Protein AF-A0A2P4S8P0-F1 (afdb_monomer_lite)

Structure (mmCIF, N/CA/C/O backbone):
data_AF-A0A2P4S8P0-F1
#
_entry.id   AF-A0A2P4S8P0-F1
#
loop_
_atom_site.group_PDB
_atom_site.id
_atom_site.type_symbol
_atom_site.label_atom_id
_atom_site.label_alt_id
_atom_site.label_comp_id
_atom_site.label_asym_id
_atom_site.label_entity_id
_atom_site.label_seq_id
_atom_site.pdbx_PDB_ins_code
_atom_site.Cartn_x
_atom_site.Cartn_y
_atom_site.Cartn_z
_atom_site.occupancy
_atom_site.B_iso_or_equiv
_atom_site.auth_seq_id
_atom_site.auth_comp_id
_atom_site.auth_asym_id
_atom_site.auth_atom_id
_atom_site.pdbx_PDB_model_num
ATOM 1 N N . PRO A 1 1 ? -17.076 -9.489 11.332 1.00 74.50 1 PRO A N 1
ATOM 2 C CA . PRO A 1 1 ? -15.678 -9.769 10.903 1.00 74.50 1 PRO A CA 1
ATOM 3 C C . PRO A 1 1 ? -15.236 -11.164 11.373 1.00 74.50 1 PRO A C 1
ATOM 5 O O . PRO A 1 1 ? -15.392 -11.463 12.547 1.00 74.50 1 PRO A O 1
ATOM 8 N N . SER A 1 2 ? -14.719 -12.024 10.486 1.00 89.38 2 SER A N 1
ATOM 9 C CA . SER A 1 2 ? -14.430 -13.444 10.790 1.00 89.38 2 SER A CA 1
ATOM 10 C C . SER A 1 2 ? -13.135 -13.705 11.579 1.00 89.38 2 SER A C 1
ATOM 12 O O . SER A 1 2 ? -12.710 -14.848 11.691 1.00 89.38 2 SER A O 1
ATOM 14 N N . GLY A 1 3 ? -12.456 -12.667 12.077 1.00 94.44 3 GLY A N 1
ATOM 15 C CA . GLY A 1 3 ? -11.202 -12.808 12.834 1.00 94.44 3 GLY A CA 1
ATOM 16 C C . GLY A 1 3 ? -9.974 -13.223 12.009 1.00 94.44 3 GLY A C 1
ATOM 17 O O . GLY A 1 3 ? -8.892 -13.395 12.566 1.00 94.44 3 GLY A O 1
ATOM 18 N N . LYS A 1 4 ? -10.095 -13.357 10.679 1.00 95.44 4 LYS A N 1
ATOM 19 C CA . LYS A 1 4 ? -8.964 -13.683 9.795 1.00 95.44 4 LYS A CA 1
ATOM 20 C C . LYS A 1 4 ? -7.885 -12.596 9.861 1.00 95.44 4 LYS A C 1
ATOM 22 O O . LYS A 1 4 ? -8.153 -11.427 9.587 1.00 95.44 4 LYS A O 1
ATOM 27 N N . LYS A 1 5 ? -6.651 -12.995 10.187 1.00 96.19 5 LYS A N 1
ATOM 28 C CA . LYS A 1 5 ? -5.492 -12.096 10.278 1.00 96.19 5 LYS A CA 1
ATOM 29 C C . LYS A 1 5 ? -4.724 -12.054 8.958 1.00 96.19 5 LYS A C 1
ATOM 31 O O . LYS A 1 5 ? -4.334 -13.090 8.424 1.00 96.19 5 LYS A O 1
ATOM 36 N N . PHE A 1 6 ? -4.436 -10.846 8.486 1.00 96.62 6 PHE A N 1
ATOM 37 C CA . PHE A 1 6 ? -3.624 -10.593 7.296 1.00 96.62 6 PHE A CA 1
ATOM 38 C C . PHE A 1 6 ? -2.313 -9.926 7.706 1.00 96.62 6 PHE A C 1
ATOM 40 O O . PHE A 1 6 ? -2.312 -9.053 8.573 1.00 96.62 6 PHE A O 1
ATOM 47 N N . ARG A 1 7 ? -1.192 -10.341 7.107 1.00 97.00 7 ARG A N 1
ATOM 48 C CA . ARG A 1 7 ? 0.145 -9.798 7.423 1.00 97.00 7 ARG A CA 1
ATOM 49 C C . ARG A 1 7 ? 0.729 -8.911 6.325 1.00 97.00 7 ARG A C 1
ATOM 51 O O . ARG A 1 7 ? 1.790 -8.333 6.523 1.00 97.00 7 ARG A O 1
ATOM 58 N N . SER A 1 8 ? 0.055 -8.788 5.182 1.00 97.19 8 SER A N 1
ATOM 59 C CA . SER A 1 8 ? 0.484 -7.897 4.105 1.00 97.19 8 SER A CA 1
ATOM 60 C C . SER A 1 8 ? -0.687 -7.335 3.301 1.00 97.19 8 SER A C 1
ATOM 62 O O . SER A 1 8 ? -1.748 -7.958 3.180 1.00 97.19 8 SER A O 1
ATOM 64 N N . LYS A 1 9 ? -0.466 -6.166 2.685 1.00 96.44 9 LYS A N 1
ATOM 65 C CA . LYS A 1 9 ? -1.442 -5.516 1.800 1.00 96.44 9 LYS A CA 1
ATOM 66 C C . LYS A 1 9 ? -1.884 -6.411 0.631 1.00 96.44 9 LYS A C 1
ATOM 68 O O . LYS A 1 9 ? -3.090 -6.512 0.419 1.00 96.44 9 LYS A O 1
ATOM 73 N N . PRO A 1 10 ? -0.984 -7.113 -0.097 1.00 96.69 10 PRO A N 1
ATOM 74 C CA . PRO A 1 10 ? -1.404 -7.990 -1.193 1.00 96.69 10 PRO A CA 1
ATOM 75 C C . PRO A 1 10 ? -2.250 -9.184 -0.735 1.00 96.69 10 PRO A C 1
ATOM 77 O O . PRO A 1 10 ? -3.050 -9.702 -1.511 1.00 96.69 10 PRO A O 1
ATOM 80 N N . GLN A 1 11 ? -2.071 -9.660 0.502 1.00 96.69 11 GLN A N 1
ATOM 81 C CA . GLN A 1 11 ? -2.888 -10.742 1.058 1.00 96.69 11 GLN A CA 1
ATOM 82 C C . GLN A 1 11 ? -4.319 -10.263 1.337 1.00 96.69 11 GLN A C 1
ATOM 84 O O . GLN A 1 11 ? -5.272 -10.943 0.968 1.00 96.69 11 GLN A O 1
ATOM 89 N N . LEU A 1 12 ? -4.459 -9.075 1.933 1.00 95.75 12 LEU A N 1
ATOM 90 C CA . LEU A 1 12 ? -5.756 -8.453 2.200 1.00 95.75 12 LEU A CA 1
ATOM 91 C C . LEU A 1 12 ? -6.493 -8.082 0.901 1.00 95.75 12 LEU A C 1
ATOM 93 O O . LEU A 1 12 ? -7.676 -8.376 0.767 1.00 95.75 12 LEU A O 1
ATOM 97 N N . ALA A 1 13 ? -5.787 -7.504 -0.078 1.00 95.06 13 ALA A N 1
ATOM 98 C CA . ALA A 1 13 ? -6.364 -7.116 -1.368 1.00 95.06 13 ALA A CA 1
ATOM 99 C C . ALA A 1 13 ? -6.947 -8.314 -2.133 1.00 95.06 13 ALA A C 1
ATOM 101 O O . ALA A 1 13 ? -8.049 -8.233 -2.657 1.00 95.06 13 ALA A O 1
ATOM 102 N N . ARG A 1 14 ? -6.245 -9.456 -2.147 1.00 95.12 14 ARG A N 1
ATOM 103 C CA . ARG A 1 14 ? -6.757 -10.689 -2.770 1.00 95.12 14 ARG A CA 1
ATOM 104 C C . ARG A 1 14 ? -7.999 -11.232 -2.072 1.00 95.12 14 ARG A C 1
ATOM 106 O O . ARG A 1 14 ? -8.865 -11.777 -2.740 1.00 95.12 14 ARG A O 1
ATOM 113 N N . TYR A 1 15 ? -8.076 -11.092 -0.748 1.00 95.19 15 TYR A N 1
ATOM 114 C CA . TYR A 1 15 ? -9.229 -11.549 0.025 1.00 95.19 15 TYR A CA 1
ATOM 115 C C . TYR A 1 15 ? -10.481 -10.704 -0.230 1.00 95.19 15 TYR A C 1
ATOM 117 O O . TYR A 1 15 ? -11.575 -11.251 -0.316 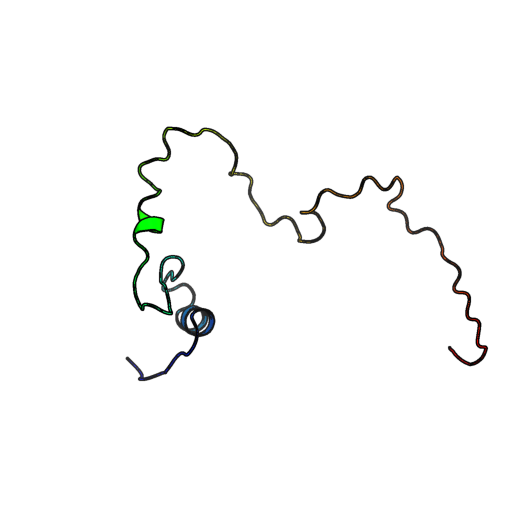1.00 95.19 15 TYR A O 1
ATOM 125 N N . LEU A 1 16 ? -10.322 -9.384 -0.361 1.00 94.12 16 LEU A N 1
ATOM 126 C CA . LEU A 1 16 ? -11.427 -8.475 -0.684 1.00 94.12 16 LEU A CA 1
ATOM 127 C C . LEU A 1 16 ? -11.765 -8.480 -2.185 1.00 94.12 16 LEU A C 1
ATOM 129 O O . LEU A 1 16 ? -12.893 -8.179 -2.571 1.00 94.12 16 LEU A O 1
ATOM 133 N N . GLY A 1 17 ? -10.810 -8.847 -3.039 1.00 91.06 17 GLY A N 1
ATOM 134 C CA . GLY A 1 17 ? -10.999 -8.896 -4.484 1.00 91.06 17 GLY A CA 1
ATOM 135 C C . GLY A 1 17 ? -11.377 -7.529 -5.058 1.00 91.06 17 GLY A C 1
ATOM 136 O O . GLY A 1 17 ? -10.845 -6.501 -4.648 1.00 91.06 17 GLY A O 1
ATOM 137 N N . SER A 1 18 ? -12.312 -7.519 -6.008 1.00 89.75 18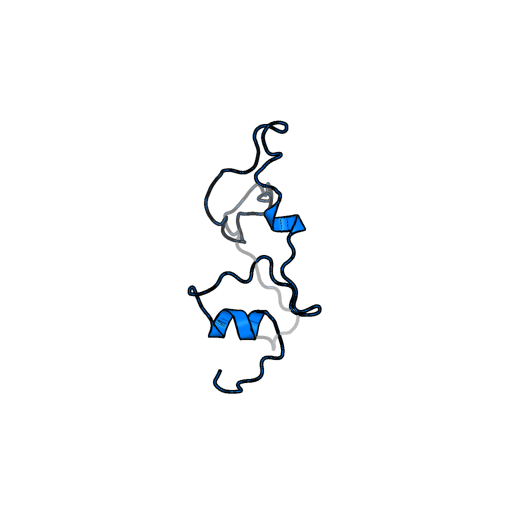 SER A N 1
ATOM 138 C CA . SER A 1 18 ? -12.822 -6.306 -6.661 1.00 89.75 18 SER A CA 1
ATOM 139 C C . SER A 1 18 ? -13.857 -5.533 -5.837 1.00 89.75 18 SER A C 1
ATOM 141 O O . SER A 1 18 ? -14.294 -4.471 -6.269 1.00 89.75 18 SER A O 1
ATOM 143 N N . SER A 1 19 ? -14.251 -6.034 -4.660 1.00 90.44 19 SER A N 1
ATOM 144 C CA . SER A 1 19 ? -15.262 -5.372 -3.823 1.00 90.44 19 SER A CA 1
ATOM 145 C C . SER A 1 19 ? -14.759 -4.083 -3.166 1.00 90.44 19 SER A C 1
ATOM 147 O O . SER A 1 19 ? -15.564 -3.246 -2.766 1.00 90.44 19 SER A O 1
ATOM 149 N N . MET A 1 20 ? -13.437 -3.909 -3.047 1.00 89.06 20 MET A N 1
ATOM 150 C CA . MET A 1 20 ? -12.841 -2.778 -2.344 1.00 89.06 20 MET A CA 1
ATOM 151 C C . MET A 1 20 ? -11.499 -2.381 -2.962 1.00 89.06 20 MET A C 1
ATOM 153 O O . MET A 1 20 ? -10.589 -3.202 -3.076 1.00 89.06 20 MET A O 1
ATOM 157 N N . ASP A 1 21 ? -11.351 -1.102 -3.315 1.00 89.75 21 ASP A N 1
ATOM 158 C CA . ASP A 1 21 ? -10.081 -0.568 -3.804 1.00 89.75 21 ASP A CA 1
ATOM 159 C C . ASP A 1 21 ? -9.168 -0.165 -2.637 1.00 89.75 21 ASP A C 1
ATOM 161 O O . ASP A 1 21 ? -9.450 0.761 -1.876 1.00 89.75 21 ASP A O 1
ATOM 165 N N . LEU A 1 22 ? -8.036 -0.859 -2.512 1.00 92.12 22 LEU A N 1
ATOM 166 C CA . LEU A 1 22 ? -7.002 -0.560 -1.522 1.00 92.12 22 LEU A CA 1
ATOM 167 C C . LEU A 1 22 ? -5.860 0.294 -2.096 1.00 92.12 22 LEU A C 1
ATOM 169 O O . LEU A 1 22 ? -4.814 0.414 -1.455 1.00 92.12 22 LEU A O 1
ATOM 173 N N . SER A 1 23 ? -5.991 0.878 -3.289 1.00 89.81 23 SER A N 1
ATOM 174 C CA . SER A 1 23 ? -4.929 1.644 -3.962 1.00 89.81 23 SER A CA 1
ATOM 175 C C . SER A 1 23 ? -4.343 2.761 -3.085 1.00 89.81 23 SER A C 1
ATOM 177 O O . SER A 1 23 ? -3.117 2.899 -2.984 1.00 89.81 23 SER A O 1
ATOM 179 N N . THR A 1 24 ? -5.196 3.494 -2.369 1.00 92.12 24 THR A N 1
ATOM 180 C CA . THR A 1 24 ? -4.817 4.603 -1.478 1.00 92.12 24 THR A CA 1
ATOM 181 C C . THR A 1 24 ? -4.609 4.183 -0.022 1.00 92.12 24 THR A C 1
ATOM 183 O O . THR A 1 24 ? -4.096 4.976 0.759 1.00 92.12 24 THR A O 1
ATOM 186 N N . PHE A 1 25 ? -4.926 2.944 0.352 1.00 94.69 25 PHE A N 1
ATOM 187 C CA . PHE A 1 25 ? -4.739 2.430 1.711 1.00 94.69 25 PHE A CA 1
ATOM 188 C C . PHE A 1 25 ? -3.263 2.124 2.017 1.00 94.69 25 PHE A C 1
ATOM 190 O O . PHE A 1 25 ? -2.587 1.469 1.221 1.00 94.69 25 PHE A O 1
ATOM 197 N N . ASP A 1 26 ? -2.751 2.532 3.174 1.00 93.62 26 ASP A N 1
ATOM 198 C CA . ASP A 1 26 ? -1.425 2.140 3.662 1.00 93.62 26 ASP A CA 1
ATOM 199 C C . ASP A 1 26 ? -1.532 1.075 4.763 1.00 93.62 26 ASP A C 1
ATOM 201 O O . ASP A 1 26 ? -2.130 1.288 5.815 1.00 93.62 26 ASP A O 1
ATOM 205 N N . PHE A 1 27 ? -0.907 -0.079 4.525 1.00 95.38 27 PHE A N 1
ATOM 206 C CA . PHE A 1 27 ? -0.964 -1.235 5.417 1.00 95.38 27 PHE A CA 1
ATOM 207 C C . PHE A 1 27 ? -0.104 -1.073 6.673 1.00 95.38 27 PHE A C 1
ATOM 209 O O . PHE A 1 27 ? -0.423 -1.673 7.695 1.00 95.38 27 PHE A O 1
ATOM 216 N N . ARG A 1 28 ? 0.970 -0.271 6.627 1.00 94.81 28 ARG A N 1
ATOM 217 C CA . ARG A 1 28 ? 1.824 -0.053 7.806 1.00 94.81 28 ARG A CA 1
ATOM 218 C C . ARG A 1 28 ? 1.135 0.850 8.824 1.00 94.81 28 ARG A C 1
ATOM 220 O O . ARG A 1 28 ? 1.205 0.579 10.017 1.00 94.81 28 ARG A O 1
ATOM 227 N N . THR A 1 29 ? 0.503 1.924 8.356 1.00 94.44 29 THR A N 1
ATOM 228 C CA . THR A 1 29 ? -0.154 2.914 9.223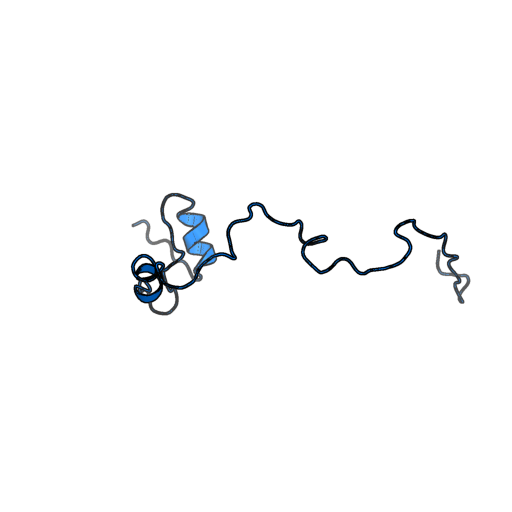 1.00 94.44 29 THR A CA 1
ATOM 229 C C . THR A 1 29 ? -1.633 2.622 9.466 1.00 94.44 29 THR A C 1
ATOM 231 O O . THR A 1 29 ? -2.206 3.169 10.405 1.00 94.44 29 THR A O 1
ATOM 234 N N . GLY A 1 30 ? -2.261 1.786 8.632 1.00 94.12 30 GLY A N 1
ATOM 235 C CA . GLY A 1 30 ? -3.693 1.498 8.694 1.00 94.12 30 GLY A CA 1
ATOM 236 C C . GLY A 1 30 ? -4.576 2.663 8.235 1.00 94.12 30 GLY A C 1
ATOM 237 O O . GLY A 1 30 ? -5.755 2.695 8.576 1.00 94.12 30 GLY A O 1
ATOM 238 N N . LYS A 1 31 ? -4.025 3.635 7.493 1.00 92.88 31 LYS A N 1
ATOM 239 C CA . LYS A 1 31 ? -4.725 4.866 7.087 1.00 92.88 31 LYS A CA 1
ATOM 240 C C . LYS A 1 31 ? -4.919 4.945 5.575 1.00 92.88 31 LYS A C 1
ATOM 242 O O . LYS A 1 31 ? -4.118 4.436 4.795 1.00 92.88 31 LYS A O 1
ATOM 247 N N . MET A 1 32 ? -5.968 5.649 5.155 1.00 92.19 32 MET A N 1
ATOM 248 C CA . MET A 1 32 ? -6.157 6.037 3.756 1.00 92.19 32 MET A CA 1
ATOM 249 C C . MET A 1 32 ? -5.296 7.265 3.444 1.00 92.19 32 MET A C 1
ATOM 251 O O . MET A 1 32 ? -5.383 8.290 4.121 1.00 92.19 32 MET A O 1
ATOM 255 N N . LEU A 1 33 ? -4.465 7.188 2.408 1.00 86.44 33 LEU A N 1
ATOM 256 C CA . LEU A 1 33 ? -3.625 8.293 1.952 1.00 86.44 33 LEU A CA 1
ATOM 257 C C . LEU A 1 33 ? -4.461 9.293 1.140 1.00 86.44 33 LEU A C 1
ATOM 259 O O . LEU A 1 33 ? -4.508 9.239 -0.092 1.00 86.44 33 LEU A O 1
ATOM 263 N N . MET A 1 34 ? -5.089 10.245 1.833 1.00 73.25 34 MET A N 1
ATOM 264 C CA . MET A 1 34 ? -5.916 11.304 1.227 1.00 73.25 34 MET A CA 1
ATOM 265 C C . MET A 1 34 ? -5.141 12.173 0.222 1.00 73.25 34 MET A C 1
ATOM 267 O O . MET A 1 34 ? -5.707 12.646 -0.762 1.00 73.25 34 MET A O 1
ATOM 271 N N . SER A 1 35 ? -3.820 12.303 0.384 1.00 67.50 35 SER A N 1
ATOM 272 C CA . SER A 1 35 ? -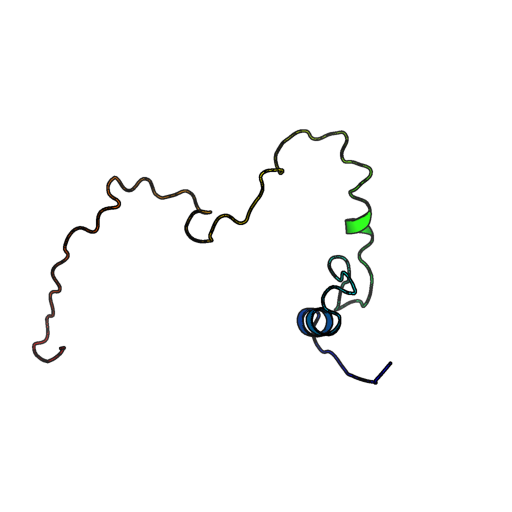2.950 13.036 -0.549 1.00 67.50 35 SER A CA 1
ATOM 273 C C . SER A 1 35 ? -2.952 12.459 -1.972 1.00 67.50 35 SER A C 1
ATOM 275 O O . SER A 1 35 ? -2.671 13.177 -2.929 1.00 67.50 35 SER A O 1
ATOM 277 N N . LYS A 1 36 ? -3.281 11.170 -2.146 1.00 61.53 36 LYS A N 1
ATOM 278 C CA . LYS A 1 36 ? -3.466 10.560 -3.475 1.00 61.53 36 LYS A CA 1
ATOM 279 C C . LYS A 1 36 ? -4.884 10.751 -4.026 1.00 61.53 36 LYS A C 1
ATOM 281 O O . LYS A 1 36 ? -5.052 10.702 -5.238 1.00 61.53 36 LYS A O 1
ATOM 286 N N . MET A 1 37 ? -5.862 11.015 -3.161 1.00 60.19 37 MET A N 1
ATOM 287 C CA . MET A 1 37 ? -7.266 11.264 -3.516 1.00 60.19 37 MET A CA 1
ATOM 288 C C . MET A 1 37 ? -7.481 12.700 -4.030 1.00 60.19 37 MET A C 1
ATOM 290 O O . MET A 1 37 ? -8.307 12.943 -4.905 1.00 60.19 37 MET A O 1
ATOM 294 N N . ASN A 1 38 ? 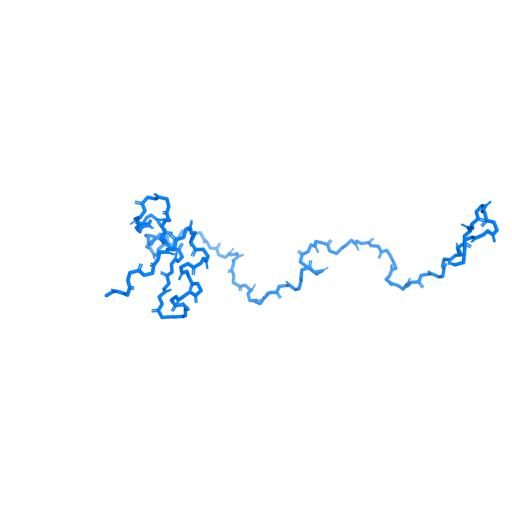-6.664 13.649 -3.561 1.00 58.50 38 ASN A N 1
ATOM 295 C CA . ASN A 1 38 ? -6.786 15.079 -3.875 1.00 58.50 38 ASN A CA 1
ATOM 296 C C . ASN A 1 38 ? -6.246 15.497 -5.259 1.00 58.50 38 ASN A C 1
ATOM 298 O O . ASN A 1 38 ? -6.311 16.675 -5.615 1.00 58.50 38 ASN A O 1
ATOM 302 N N . LYS A 1 39 ? -5.742 14.564 -6.078 1.00 56.78 39 LYS A N 1
ATOM 303 C CA . LYS A 1 39 ? -5.184 14.889 -7.404 1.00 56.78 39 LYS A CA 1
ATOM 304 C C . LYS A 1 39 ? -6.235 15.206 -8.472 1.00 56.78 39 LYS A C 1
ATOM 306 O O . LYS A 1 39 ? -5.855 15.620 -9.562 1.00 56.78 39 LYS A O 1
ATOM 311 N N . ASN A 1 40 ? -7.531 15.097 -8.175 1.00 53.44 40 ASN A N 1
ATOM 312 C CA . ASN A 1 40 ? -8.582 15.385 -9.156 1.00 53.44 40 ASN A CA 1
ATOM 313 C C . ASN A 1 40 ? -8.937 16.875 -9.305 1.00 53.44 40 ASN A C 1
ATOM 315 O O . ASN A 1 40 ? -9.603 17.216 -10.275 1.00 53.44 40 ASN A 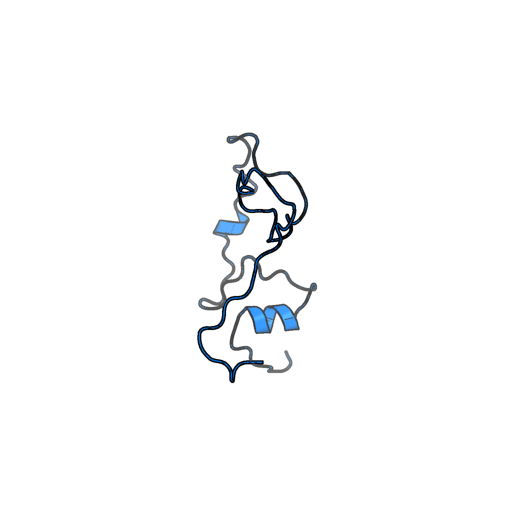O 1
ATOM 319 N N . ARG A 1 41 ? -8.482 17.780 -8.422 1.00 53.88 41 ARG A N 1
ATOM 320 C CA . ARG A 1 41 ? -8.822 19.220 -8.538 1.00 53.88 41 ARG A CA 1
ATOM 321 C C . ARG A 1 41 ? -7.735 20.122 -9.128 1.00 53.88 41 ARG A C 1
ATOM 323 O O . ARG A 1 41 ? -8.006 21.286 -9.383 1.00 53.88 41 ARG A O 1
ATOM 330 N N . GLN A 1 42 ? -6.520 19.622 -9.350 1.00 49.72 42 GLN A N 1
ATOM 331 C CA . GLN A 1 42 ? -5.407 20.420 -9.898 1.00 49.72 42 GLN A CA 1
ATOM 332 C C . GLN A 1 42 ? -4.940 19.946 -11.285 1.00 49.72 42 GLN A C 1
ATOM 334 O O . GLN A 1 42 ? -3.808 20.201 -11.681 1.00 49.72 42 GLN A O 1
ATOM 339 N N . ARG A 1 43 ? -5.797 19.272 -12.065 1.00 50.31 43 ARG A N 1
ATOM 340 C CA . ARG A 1 43 ? -5.438 18.821 -13.425 1.00 50.31 43 ARG A CA 1
ATOM 341 C C . ARG A 1 43 ? -5.735 19.827 -14.546 1.00 50.31 43 ARG A C 1
ATOM 343 O O . ARG A 1 43 ? -5.717 19.434 -15.699 1.00 50.31 43 ARG A O 1
ATOM 350 N N . MET A 1 44 ? -5.943 21.111 -14.239 1.00 50.06 44 MET A N 1
ATOM 351 C CA . MET A 1 44 ? -6.142 22.168 -15.254 1.00 50.06 44 MET A CA 1
ATOM 352 C C . MET A 1 44 ? -4.885 23.010 -15.543 1.00 50.06 44 MET A C 1
ATOM 354 O O . MET A 1 44 ? -5.008 24.159 -15.954 1.00 50.06 44 MET A O 1
ATOM 358 N N . ARG A 1 45 ? -3.665 22.501 -15.300 1.00 53.25 45 ARG A N 1
ATOM 359 C CA . ARG A 1 45 ? -2.417 23.238 -15.610 1.00 53.25 45 ARG A CA 1
ATOM 360 C C . ARG A 1 45 ? -1.217 22.361 -16.012 1.00 53.25 45 ARG A C 1
ATOM 362 O O . ARG A 1 45 ? -0.085 22.781 -15.811 1.00 53.25 45 ARG A O 1
ATOM 369 N N . TYR A 1 46 ? -1.417 21.171 -16.578 1.00 43.62 46 TYR A N 1
ATOM 370 C CA . TYR A 1 46 ? -0.336 20.527 -17.339 1.00 43.62 46 TYR A CA 1
ATOM 371 C C . TYR A 1 46 ? -0.923 19.568 -18.371 1.00 43.62 46 TYR A C 1
ATOM 373 O O . TYR A 1 46 ? -1.410 18.483 -18.044 1.00 43.62 46 TYR A O 1
ATOM 381 N N . ASP A 1 47 ? -0.969 20.062 -19.598 1.00 43.34 47 ASP A N 1
ATOM 382 C CA . ASP A 1 47 ? -1.531 19.413 -20.767 1.00 43.34 47 ASP A CA 1
ATOM 383 C C . ASP A 1 47 ? -0.752 18.136 -21.145 1.00 43.34 47 ASP A C 1
ATOM 385 O O . ASP A 1 47 ? 0.426 17.985 -20.825 1.00 43.34 47 ASP A O 1
ATOM 389 N N . CYS A 1 48 ? -1.473 17.223 -21.796 1.00 49.12 48 CYS A N 1
ATOM 390 C CA . CYS A 1 48 ? -1.028 16.121 -22.652 1.00 49.12 48 CYS A CA 1
ATOM 391 C C . CYS A 1 48 ? 0.246 15.327 -22.281 1.00 49.12 48 CYS A C 1
ATOM 393 O O . CYS A 1 48 ? 1.357 15.769 -22.541 1.00 49.12 48 CYS A O 1
ATOM 395 N N . SER A 1 49 ? 0.105 14.083 -21.790 1.00 47.00 49 SER A N 1
ATOM 396 C CA . SER A 1 49 ? 1.144 13.040 -22.024 1.00 47.00 49 SER A CA 1
ATOM 397 C C . SER A 1 49 ? 0.843 11.620 -21.521 1.00 47.00 49 SER A C 1
ATOM 399 O O . SER A 1 49 ? 1.727 10.781 -21.600 1.00 47.00 49 SER A O 1
ATOM 401 N N . ASN A 1 50 ? -0.336 11.274 -20.985 1.00 49.88 50 ASN A N 1
ATOM 402 C CA . ASN A 1 50 ? -0.497 9.937 -20.372 1.00 49.88 50 ASN A CA 1
ATOM 403 C C . ASN A 1 50 ? -1.859 9.266 -20.609 1.00 49.88 50 ASN A C 1
ATOM 405 O O . ASN A 1 50 ? -2.434 8.673 -19.698 1.00 49.88 50 ASN A O 1
ATOM 409 N N . GLN A 1 51 ? -2.387 9.342 -21.834 1.00 52.44 51 GLN A N 1
ATOM 410 C CA . GLN A 1 51 ? -3.555 8.552 -22.247 1.00 52.44 51 GLN A CA 1
ATOM 411 C C . GLN A 1 51 ? -3.335 7.857 -23.597 1.00 52.44 51 GLN A C 1
ATOM 413 O O . GLN A 1 51 ? -3.981 8.169 -24.588 1.00 52.44 51 GLN A O 1
ATOM 418 N N . ALA A 1 52 ? -2.462 6.855 -23.611 1.00 44.69 52 ALA A N 1
ATOM 419 C CA . ALA A 1 52 ? -2.535 5.738 -24.552 1.00 44.69 52 ALA A CA 1
ATOM 420 C C . ALA A 1 52 ? -2.238 4.470 -23.730 1.00 44.69 52 ALA A C 1
ATOM 422 O O . ALA A 1 52 ? -1.111 4.236 -23.322 1.00 44.69 52 ALA A O 1
ATOM 423 N N . LYS A 1 53 ? -3.258 3.880 -23.097 1.00 52.72 53 LYS A N 1
ATOM 424 C CA . LYS A 1 53 ? -4.033 2.740 -23.618 1.00 52.72 53 LYS A CA 1
ATOM 425 C C . LYS A 1 53 ? -3.169 1.479 -23.775 1.00 52.72 53 LYS A C 1
ATOM 427 O O . LYS A 1 53 ? -2.410 1.362 -24.721 1.00 52.72 53 LYS A O 1
ATOM 432 N N . GLY A 1 54 ? -3.421 0.511 -22.890 1.00 55.38 54 GLY A N 1
ATOM 433 C CA . GLY A 1 54 ? -3.072 -0.898 -23.081 1.00 55.38 54 GLY A CA 1
ATOM 434 C C . GLY A 1 54 ? -1.657 -1.247 -22.643 1.00 55.38 54 GLY A C 1
ATOM 435 O O . GLY A 1 54 ? -0.707 -0.565 -22.990 1.00 55.38 54 GLY A O 1
ATOM 436 N N . LYS A 1 55 ? -1.525 -2.315 -21.852 1.00 55.28 55 LYS A N 1
ATOM 437 C CA . LYS A 1 55 ? -0.240 -2.900 -21.449 1.00 55.28 55 LYS A CA 1
ATOM 438 C C . LYS A 1 55 ? 0.646 -3.040 -22.698 1.00 55.28 55 LYS A C 1
ATOM 440 O O . LYS A 1 55 ? 0.278 -3.846 -23.554 1.00 55.28 55 LYS A O 1
ATOM 445 N N . PRO A 1 56 ? 1.781 -2.330 -22.824 1.00 54.59 56 PRO A N 1
ATOM 446 C CA . PRO A 1 56 ? 2.808 -2.817 -23.721 1.00 54.59 56 PRO A CA 1
ATOM 447 C C . PRO A 1 56 ? 3.234 -4.159 -23.129 1.00 54.59 56 PRO A C 1
ATOM 449 O O . PRO A 1 56 ? 3.431 -4.272 -21.912 1.00 54.59 56 PRO A O 1
ATOM 452 N N . ASP A 1 57 ? 3.265 -5.211 -23.942 1.00 60.62 57 ASP A N 1
ATOM 453 C CA . ASP A 1 57 ? 3.884 -6.448 -23.492 1.00 60.62 57 ASP A CA 1
ATOM 454 C C . ASP A 1 57 ? 5.285 -6.088 -22.944 1.00 60.62 57 ASP A C 1
ATOM 456 O O . ASP A 1 57 ? 5.943 -5.148 -23.407 1.00 60.62 57 ASP A O 1
ATOM 460 N N . LEU A 1 58 ? 5.714 -6.764 -21.880 1.00 58.94 58 LEU A N 1
ATOM 461 C CA . LEU A 1 58 ? 6.947 -6.402 -21.178 1.00 58.94 58 LEU A CA 1
ATOM 462 C C . LEU A 1 58 ? 8.195 -6.545 -22.078 1.00 58.94 58 LEU A C 1
ATOM 464 O O . LEU A 1 58 ? 9.262 -6.051 -21.723 1.00 58.94 58 LEU A O 1
ATOM 468 N N . ASN A 1 59 ? 8.052 -7.158 -23.257 1.00 59.25 59 ASN A N 1
ATOM 469 C CA . ASN A 1 59 ? 9.112 -7.344 -24.239 1.00 59.25 59 ASN A CA 1
ATOM 470 C C . ASN A 1 59 ? 9.179 -6.217 -25.290 1.00 59.25 59 ASN A C 1
ATOM 472 O O . ASN A 1 59 ? 10.205 -6.079 -25.949 1.00 59.25 59 ASN A O 1
ATOM 476 N N . THR A 1 60 ? 8.136 -5.390 -25.422 1.00 58.72 60 THR A N 1
ATOM 477 C CA . THR A 1 60 ? 8.030 -4.295 -26.409 1.00 58.72 60 THR A CA 1
ATOM 478 C C . THR A 1 60 ? 8.001 -2.911 -25.745 1.00 58.72 60 THR A C 1
ATOM 480 O O . THR A 1 60 ? 8.040 -1.889 -26.422 1.00 58.72 60 THR A O 1
ATOM 483 N N . ALA A 1 61 ? 7.918 -2.855 -24.410 1.00 60.94 61 ALA A N 1
ATOM 484 C CA . ALA A 1 61 ? 7.826 -1.609 -23.642 1.00 60.94 61 ALA A CA 1
ATOM 485 C C . ALA A 1 61 ? 9.157 -0.844 -23.504 1.00 60.94 61 ALA A C 1
ATOM 487 O O . ALA A 1 61 ? 9.156 0.364 -23.273 1.00 60.94 61 ALA A O 1
ATOM 488 N N . LEU A 1 62 ? 10.293 -1.537 -23.595 1.00 67.62 62 LEU A N 1
ATOM 489 C CA . LEU A 1 62 ? 11.608 -0.895 -23.621 1.00 67.62 62 LEU A CA 1
ATOM 490 C C . LEU A 1 62 ? 11.887 -0.408 -25.049 1.00 67.62 62 LEU A C 1
ATOM 492 O O . LEU A 1 62 ? 11.392 -1.045 -25.979 1.00 67.62 62 LEU A O 1
ATOM 496 N N . PRO A 1 63 ? 12.675 0.667 -25.263 1.00 67.75 63 PRO A N 1
ATOM 497 C CA . PRO A 1 63 ? 13.099 1.047 -26.605 1.00 67.75 63 PRO A CA 1
ATOM 498 C C . PRO A 1 63 ? 13.660 -0.192 -27.298 1.00 67.75 63 PRO A C 1
ATOM 500 O O . PRO A 1 63 ? 14.672 -0.749 -26.858 1.00 67.75 63 PRO A O 1
ATOM 503 N N . VAL A 1 64 ? 12.955 -0.672 -28.325 1.00 69.94 64 VAL A N 1
ATOM 504 C CA . VAL A 1 64 ? 13.407 -1.807 -29.122 1.00 69.94 64 VAL A CA 1
ATOM 505 C C . VAL A 1 64 ? 14.794 -1.438 -29.617 1.00 69.94 64 VAL A C 1
ATOM 507 O O . VAL A 1 64 ? 14.985 -0.395 -30.246 1.00 69.94 64 VAL A O 1
ATOM 510 N N . ARG A 1 65 ? 15.788 -2.254 -29.252 1.00 65.62 65 ARG A N 1
ATOM 511 C CA . ARG A 1 65 ? 17.161 -2.033 -29.696 1.00 65.62 65 ARG A CA 1
ATOM 512 C C . ARG A 1 65 ? 17.124 -1.968 -31.221 1.00 65.62 65 ARG A C 1
ATOM 514 O O . ARG A 1 65 ? 16.571 -2.868 -31.846 1.00 65.62 65 ARG A O 1
ATOM 521 N N . GLN A 1 66 ? 17.711 -0.925 -31.806 1.00 74.19 66 GLN A N 1
ATOM 522 C CA . GLN A 1 66 ? 17.945 -0.813 -33.248 1.00 74.19 66 GLN A CA 1
ATOM 523 C C . GLN A 1 66 ? 19.006 -1.838 -33.673 1.00 74.19 66 GLN A C 1
ATOM 525 O O . GLN A 1 66 ? 20.101 -1.503 -34.112 1.00 74.19 66 GLN A O 1
ATOM 530 N N . THR A 1 67 ? 18.735 -3.120 -33.464 1.00 71.38 67 THR A N 1
ATOM 531 C CA . THR A 1 67 ? 19.546 -4.186 -34.022 1.00 71.38 67 THR A CA 1
ATOM 532 C C . THR A 1 67 ? 19.087 -4.353 -35.455 1.00 71.38 67 THR A C 1
ATOM 534 O O . THR A 1 67 ? 17.916 -4.633 -35.699 1.00 71.38 67 THR A O 1
ATOM 537 N N . ALA A 1 68 ? 20.008 -4.173 -36.397 1.00 71.31 68 ALA A N 1
ATOM 538 C CA . ALA A 1 68 ? 19.722 -4.203 -37.828 1.00 71.31 68 ALA A CA 1
ATOM 539 C C . ALA A 1 68 ? 19.122 -5.535 -38.333 1.00 71.31 68 ALA A C 1
ATOM 541 O O . ALA A 1 68 ? 18.708 -5.612 -39.484 1.00 71.31 68 ALA A O 1
ATOM 542 N N . SER A 1 69 ? 19.044 -6.584 -37.503 1.00 74.31 69 SER A N 1
ATOM 543 C CA . SER A 1 69 ? 18.395 -7.841 -37.867 1.00 74.31 69 SER A CA 1
ATOM 544 C C . SER A 1 69 ? 17.664 -8.488 -36.689 1.00 74.31 69 SER A C 1
ATOM 546 O O . SER A 1 69 ? 18.234 -8.698 -35.620 1.00 74.31 69 SER A O 1
ATOM 548 N N . ILE A 1 70 ? 16.392 -8.820 -36.921 1.00 76.56 70 ILE A N 1
ATOM 549 C CA . ILE A 1 70 ? 15.513 -9.625 -36.056 1.00 76.56 70 ILE A CA 1
ATOM 550 C C . ILE A 1 70 ? 15.545 -11.114 -36.436 1.00 76.56 70 ILE A C 1
ATOM 552 O O . ILE A 1 70 ? 15.157 -11.985 -35.656 1.00 76.56 70 ILE A O 1
ATOM 556 N N . PHE A 1 71 ? 16.023 -11.432 -37.638 1.00 79.81 71 PHE A N 1
ATOM 557 C CA . PHE A 1 71 ? 16.116 -12.808 -38.094 1.00 79.81 71 PHE A CA 1
ATOM 558 C C . PHE A 1 71 ? 17.257 -13.507 -37.364 1.00 79.81 71 PHE A C 1
ATOM 560 O O . PHE A 1 71 ? 18.409 -13.068 -37.434 1.00 79.81 71 PHE A O 1
ATOM 567 N N . LYS A 1 72 ? 16.934 -14.609 -36.670 1.00 79.88 72 LYS A N 1
ATOM 568 C CA . LYS A 1 72 ? 17.935 -15.442 -36.000 1.00 79.88 72 LYS A CA 1
ATOM 569 C C . LYS A 1 72 ? 18.939 -15.924 -37.036 1.00 79.88 72 LYS A C 1
ATOM 571 O O . LYS A 1 72 ? 18.613 -16.752 -37.880 1.00 79.88 72 LYS A O 1
ATOM 576 N N . GLN A 1 73 ? 20.155 -15.401 -36.952 1.00 85.75 73 GLN A N 1
ATOM 577 C CA . GLN A 1 73 ? 21.268 -15.962 -37.694 1.00 85.75 73 GLN A CA 1
ATOM 578 C C . GLN A 1 73 ? 21.625 -17.312 -37.065 1.00 85.75 73 GLN A C 1
ATOM 580 O O . GLN A 1 73 ? 21.568 -17.444 -35.836 1.00 85.75 73 GLN A O 1
ATOM 585 N N . PRO A 1 74 ? 21.953 -18.330 -37.872 1.00 86.81 74 PRO A N 1
ATOM 586 C CA . PRO A 1 74 ? 22.421 -19.597 -37.339 1.00 86.81 74 PRO A CA 1
ATOM 587 C C . PRO A 1 74 ? 23.699 -19.367 -36.526 1.00 86.81 74 PRO A C 1
ATOM 589 O O . PRO A 1 74 ? 24.607 -18.657 -36.953 1.00 86.81 74 PRO A O 1
ATOM 592 N N . VAL A 1 75 ? 23.759 -19.973 -35.341 1.00 82.94 75 VAL A N 1
ATOM 593 C CA . VAL A 1 75 ? 24.946 -19.957 -34.481 1.00 82.94 75 VAL A CA 1
ATOM 594 C C . VAL A 1 75 ? 25.444 -21.386 -34.335 1.00 82.94 75 VAL A C 1
ATOM 596 O O . VAL A 1 75 ? 24.670 -22.288 -34.010 1.00 82.94 75 VAL A O 1
ATOM 599 N N . THR A 1 76 ? 26.742 -21.587 -34.538 1.00 84.56 76 THR A N 1
ATOM 600 C CA . THR A 1 76 ? 27.393 -22.878 -34.314 1.00 84.56 76 THR A CA 1
ATOM 601 C C . THR A 1 76 ? 27.731 -23.027 -32.835 1.00 84.56 76 THR A C 1
ATOM 603 O O . THR A 1 76 ? 28.387 -22.167 -32.249 1.00 84.56 76 THR A O 1
ATOM 606 N N . LYS A 1 77 ? 27.304 -24.130 -32.216 1.00 79.88 77 LYS A N 1
ATOM 607 C CA . LYS A 1 77 ? 27.758 -24.487 -30.869 1.00 79.88 77 LYS A CA 1
ATOM 608 C C . LYS A 1 77 ? 29.143 -25.120 -30.966 1.00 79.88 77 LYS A C 1
ATOM 610 O O . LYS A 1 77 ? 29.287 -26.173 -31.577 1.00 79.88 77 LYS A O 1
ATOM 615 N N . ILE A 1 78 ? 30.137 -24.496 -30.342 1.00 83.50 78 ILE A N 1
ATOM 616 C CA . ILE A 1 78 ? 31.468 -25.080 -30.152 1.00 83.50 78 ILE A CA 1
ATOM 617 C C . ILE A 1 78 ? 31.548 -25.541 -28.696 1.00 83.50 78 ILE A C 1
ATOM 619 O O . ILE A 1 78 ? 31.280 -24.759 -27.785 1.00 83.50 78 ILE A O 1
ATOM 623 N N . THR A 1 79 ? 31.878 -26.813 -28.477 1.00 81.31 79 THR A N 1
ATOM 624 C CA . THR A 1 79 ? 32.178 -27.354 -27.146 1.00 81.31 79 THR A CA 1
ATOM 625 C C . THR A 1 79 ? 33.632 -27.793 -27.110 1.00 81.31 79 THR A C 1
ATOM 627 O O . THR A 1 79 ? 34.091 -28.508 -27.995 1.00 81.31 79 THR A O 1
ATOM 630 N N . ASN A 1 80 ? 34.354 -27.376 -26.073 1.00 75.12 80 ASN A N 1
ATOM 631 C CA . ASN A 1 80 ? 35.757 -27.745 -25.883 1.00 75.12 80 ASN A CA 1
ATOM 632 C C . ASN A 1 80 ? 35.916 -29.126 -25.231 1.00 75.12 80 ASN A C 1
ATOM 634 O O . ASN A 1 80 ? 37.035 -29.609 -25.078 1.00 75.12 80 ASN A O 1
ATOM 638 N N . HIS A 1 81 ? 34.808 -29.764 -24.835 1.00 78.38 81 HIS A N 1
ATOM 639 C CA . HIS A 1 81 ? 34.827 -31.050 -24.150 1.00 78.38 81 HIS A CA 1
ATOM 640 C C . HIS A 1 81 ? 33.897 -32.055 -24.847 1.00 78.38 81 HIS A C 1
ATOM 642 O O . HIS A 1 81 ? 32.701 -31.778 -24.991 1.00 78.38 81 HIS A O 1
ATOM 648 N N . PRO A 1 82 ? 34.409 -33.238 -25.244 1.00 69.31 82 PRO A N 1
ATOM 649 C CA . PRO A 1 82 ? 33.670 -34.218 -26.046 1.00 69.31 82 PRO A CA 1
ATOM 650 C C . PRO A 1 82 ? 32.530 -34.926 -25.291 1.00 69.31 82 PRO A C 1
ATOM 652 O O . PRO A 1 82 ? 31.760 -35.658 -25.902 1.00 69.31 82 PRO A O 1
ATOM 655 N N . SER A 1 83 ? 32.402 -34.716 -23.976 1.00 68.25 83 SER A N 1
ATOM 656 C CA . SER A 1 83 ? 31.415 -35.398 -23.125 1.00 68.25 83 SER A CA 1
ATOM 657 C C . SER A 1 83 ? 30.103 -34.627 -22.919 1.00 68.25 83 SER A C 1
ATOM 659 O O . SER A 1 83 ? 29.198 -35.161 -22.281 1.00 68.25 83 SER A O 1
ATOM 661 N N . ASN A 1 84 ? 29.981 -33.386 -23.399 1.00 64.75 84 ASN A N 1
ATOM 662 C CA . ASN A 1 84 ? 28.788 -32.574 -23.147 1.00 64.75 84 ASN A CA 1
ATOM 663 C C . ASN A 1 84 ? 27.819 -32.669 -24.340 1.00 64.75 84 ASN A C 1
ATOM 665 O O . ASN A 1 84 ? 27.979 -31.940 -25.322 1.00 64.75 84 ASN A O 1
ATOM 669 N N . LYS A 1 85 ? 26.875 -33.615 -24.269 1.00 63.72 85 LYS A N 1
ATOM 670 C CA . LYS A 1 85 ? 25.752 -33.773 -25.208 1.00 63.72 85 LYS A CA 1
ATOM 671 C C . LYS A 1 85 ? 24.504 -33.088 -24.666 1.00 63.72 85 LYS A C 1
ATOM 673 O O . LYS A 1 85 ? 24.206 -33.306 -23.474 1.00 63.72 85 LYS A O 1
#

Foldseek 3Di:
DPPDDDDDPVRVCVVCDPVDDCPQADPVVRDGNCVVVPVPPPPPPDDDDDDDDDDDDPQPPPPDPPPVDPDDDDDDDDDPDPPDD

pLDDT: mean 75.37, std 17.19, range [43.34, 97.19]

InterPro domains:
  IPR001739 Methyl-CpG DNA binding [PF01429] (1-32)
  IPR001739 Methyl-CpG DNA binding [PS50982] (1-32)
  IPR016177 DNA-binding domain superfamily [SSF54171] (1-60)
  IPR032343 Methyl-CpG-binding domain protein 2/3, p55-binding region [PF16564] (42-85)

Sequence (85 aa):
PSGKKFRSKPQLARYLGSSMDLSTFDFRTGKMLMSKMNKNRQRMRYDCSNQAKGKPDLNTALPVRQTASIFKQPVTKITNHPSNK

Organism: Bambusicola thoracicus (NCBI:txid9083)

Secondary structure (DSSP, 8-state):
-------SHHHHHHHHGGGS--TTEETTTTEE-HHHHGGGSS-SSS-S-----S---TTTSS-----S--S----PPP-SSTT--

Radius of gyration: 24.79 Å; chains: 1; bounding box: 51×59×51 Å